Protein AF-A0A1W9GQN9-F1 (afdb_monomer)

Structure (mmCIF, N/CA/C/O backbone):
data_AF-A0A1W9GQN9-F1
#
_entry.id   AF-A0A1W9GQN9-F1
#
loop_
_atom_site.group_PDB
_atom_site.id
_atom_site.type_symbol
_atom_site.label_atom_id
_atom_site.label_alt_id
_atom_site.label_comp_id
_atom_site.label_asym_id
_atom_site.label_entity_id
_atom_site.label_seq_id
_atom_site.pdbx_PDB_ins_code
_atom_site.Cartn_x
_atom_site.Cartn_y
_atom_site.Cartn_z
_atom_site.occupancy
_atom_site.B_iso_or_equiv
_atom_site.auth_seq_id
_atom_site.auth_comp_id
_atom_site.auth_asym_id
_atom_site.auth_atom_id
_atom_site.pdbx_PDB_model_num
ATOM 1 N N . MET A 1 1 ? 18.788 -5.010 -2.400 1.00 39.06 1 MET A N 1
ATOM 2 C CA . MET A 1 1 ? 17.701 -4.147 -2.900 1.00 39.06 1 MET A CA 1
ATOM 3 C C . MET A 1 1 ? 16.673 -4.051 -1.792 1.00 39.06 1 MET A C 1
ATOM 5 O O . MET A 1 1 ? 15.646 -4.694 -1.816 1.00 39.06 1 MET A O 1
ATOM 9 N N . GLU A 1 2 ? 16.981 -3.279 -0.760 1.00 42.75 2 GLU A N 1
ATOM 10 C CA . GLU A 1 2 ? 16.038 -3.010 0.320 1.0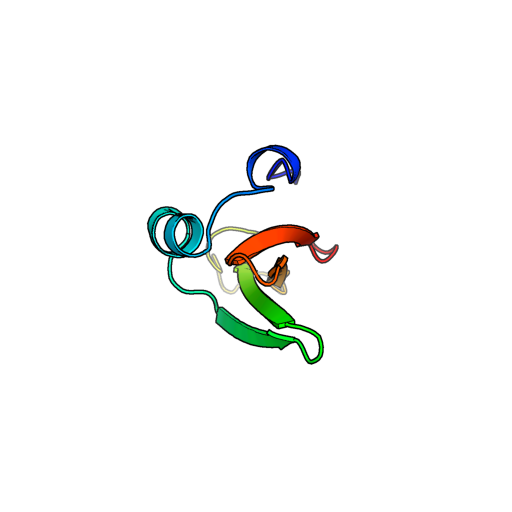0 42.75 2 GLU A CA 1
ATOM 11 C C . GLU A 1 2 ? 15.635 -1.560 0.134 1.00 42.75 2 GLU A C 1
ATOM 13 O O . GLU A 1 2 ? 16.128 -0.659 0.810 1.00 42.75 2 GLU A O 1
ATOM 18 N N . ALA A 1 3 ? 14.774 -1.306 -0.854 1.00 44.41 3 ALA A N 1
ATOM 19 C CA . ALA A 1 3 ? 13.913 -0.144 -0.738 1.00 44.41 3 ALA A CA 1
ATOM 20 C C . ALA A 1 3 ? 13.079 -0.427 0.512 1.00 44.41 3 ALA A C 1
ATOM 22 O O . ALA A 1 3 ? 12.075 -1.132 0.456 1.00 44.41 3 ALA A O 1
ATOM 23 N N . SER A 1 4 ? 13.619 0.007 1.651 1.00 46.72 4 SER A N 1
ATOM 24 C CA . SER A 1 4 ? 13.088 -0.134 2.995 1.00 46.72 4 SER A CA 1
ATOM 25 C C . SER A 1 4 ? 11.831 0.726 3.063 1.00 46.72 4 SER A C 1
ATOM 27 O O . SER A 1 4 ? 11.790 1.801 3.653 1.00 46.72 4 SER A O 1
ATOM 29 N N . LEU A 1 5 ? 10.805 0.290 2.339 1.00 55.56 5 LEU A N 1
ATOM 30 C CA . LEU A 1 5 ? 9.440 0.753 2.447 1.00 55.56 5 LEU A CA 1
ATOM 31 C C . LEU A 1 5 ? 8.979 0.213 3.785 1.00 55.56 5 LEU A C 1
ATOM 33 O O . LEU A 1 5 ? 8.387 -0.856 3.844 1.00 55.56 5 LEU A O 1
ATOM 37 N N . LYS A 1 6 ? 9.388 0.885 4.864 1.00 60.69 6 LYS A N 1
ATOM 38 C CA . LYS A 1 6 ? 9.119 0.478 6.239 1.00 60.69 6 LYS A CA 1
ATOM 39 C C . LYS A 1 6 ? 7.604 0.337 6.384 1.00 60.69 6 LYS A C 1
ATOM 41 O O . LYS A 1 6 ? 6.914 1.357 6.462 1.00 60.69 6 LYS A O 1
ATOM 46 N N . PRO A 1 7 ? 7.069 -0.895 6.416 1.00 62.91 7 PRO A N 1
ATOM 47 C CA . PRO A 1 7 ? 5.627 -1.105 6.382 1.00 62.91 7 PRO A CA 1
ATOM 48 C C . PRO A 1 7 ? 4.957 -0.467 7.604 1.00 62.91 7 PRO A C 1
ATOM 50 O O . PRO A 1 7 ? 3.846 0.035 7.499 1.00 62.91 7 PRO A O 1
ATOM 53 N N . ALA A 1 8 ? 5.688 -0.369 8.719 1.00 64.94 8 ALA A N 1
ATOM 54 C CA . ALA A 1 8 ? 5.262 0.303 9.940 1.00 64.94 8 ALA A CA 1
ATOM 55 C C . ALA A 1 8 ? 5.028 1.822 9.788 1.00 64.94 8 ALA A C 1
ATOM 57 O O . ALA A 1 8 ? 4.167 2.361 10.472 1.00 64.94 8 ALA A O 1
ATOM 58 N N . GLU A 1 9 ? 5.748 2.526 8.904 1.00 68.38 9 GLU A N 1
ATOM 59 C CA . GLU A 1 9 ? 5.532 3.973 8.687 1.00 68.38 9 GLU A CA 1
ATOM 60 C C . GLU A 1 9 ? 4.337 4.250 7.759 1.00 68.38 9 GLU A C 1
ATOM 62 O O . GLU A 1 9 ? 3.737 5.330 7.788 1.00 68.38 9 GLU A O 1
ATOM 67 N N . LEU A 1 10 ? 3.995 3.263 6.929 1.00 75.88 10 LEU A N 1
ATOM 68 C CA . LEU A 1 10 ? 2.873 3.299 5.995 1.00 75.88 10 LEU A CA 1
ATOM 69 C C . LEU A 1 10 ? 1.577 2.769 6.630 1.00 75.88 10 LEU A C 1
ATOM 71 O O . LEU A 1 10 ? 0.488 3.097 6.161 1.00 75.88 10 LEU A O 1
ATOM 75 N N . GLN A 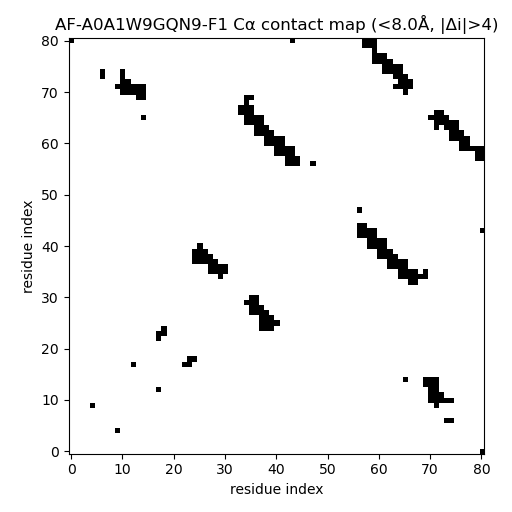1 11 ? 1.679 1.969 7.695 1.00 76.56 11 GLN A N 1
ATOM 76 C CA . GLN A 1 11 ? 0.537 1.416 8.417 1.00 76.56 11 GLN A CA 1
ATOM 77 C C . GLN A 1 11 ? -0.303 2.533 9.051 1.00 76.56 11 GLN A C 1
ATOM 79 O O . GLN A 1 11 ? 0.216 3.501 9.604 1.00 76.56 11 GLN A O 1
ATOM 84 N N . GLY A 1 12 ? -1.624 2.426 8.928 1.00 80.12 12 GLY A N 1
ATOM 85 C CA . GLY A 1 12 ? -2.564 3.439 9.405 1.00 80.12 12 GLY A CA 1
ATOM 86 C C . GLY A 1 12 ? -2.702 4.676 8.511 1.00 80.12 12 GLY A C 1
ATOM 87 O O . GLY A 1 12 ? -3.537 5.525 8.817 1.00 80.12 12 GLY A O 1
ATOM 88 N N . LYS A 1 13 ? -1.939 4.790 7.411 1.00 87.25 13 LYS A N 1
ATOM 89 C CA . LYS A 1 13 ? -2.159 5.832 6.396 1.00 87.25 13 LYS A CA 1
ATOM 90 C C . LYS A 1 13 ? -3.435 5.556 5.609 1.00 87.25 13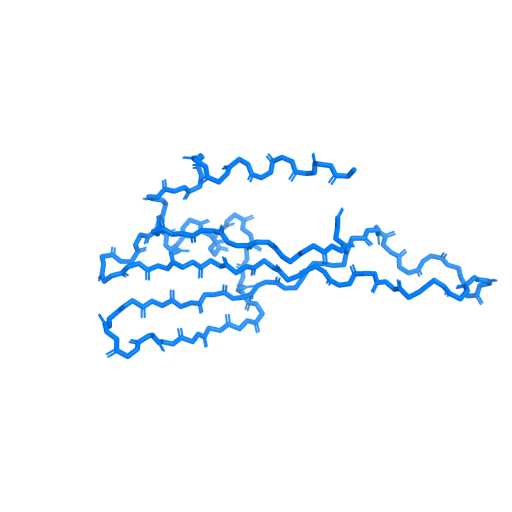 LYS A C 1
ATOM 92 O O . LYS A 1 13 ? -3.759 4.408 5.306 1.00 87.25 13 LYS A O 1
ATOM 97 N N . ASP A 1 14 ? -4.125 6.623 5.247 1.00 89.38 14 ASP A N 1
ATOM 98 C CA . ASP A 1 14 ? -5.359 6.581 4.470 1.00 89.38 14 ASP A CA 1
ATOM 99 C C . ASP A 1 14 ? -5.057 6.412 2.976 1.00 89.38 14 ASP A C 1
ATOM 101 O O . ASP A 1 14 ? -4.006 6.823 2.474 1.00 89.38 14 ASP A O 1
ATOM 105 N N . LYS A 1 15 ? -6.011 5.849 2.231 1.00 86.75 15 LYS A N 1
ATOM 106 C CA . LYS A 1 15 ? -5.926 5.690 0.765 1.00 86.75 15 LYS A CA 1
ATOM 107 C C . LYS A 1 15 ? -5.526 6.979 0.037 1.00 86.75 15 LYS A C 1
ATOM 109 O O . LYS A 1 15 ? -4.678 6.946 -0.854 1.00 86.75 15 LYS A O 1
ATOM 114 N N . ALA A 1 16 ? -6.076 8.119 0.461 1.00 87.62 16 ALA A N 1
ATOM 115 C CA . ALA A 1 16 ? -5.789 9.429 -0.125 1.00 87.62 16 ALA A CA 1
ATOM 116 C C . ALA A 1 16 ? -4.304 9.817 -0.012 1.00 87.62 16 ALA A C 1
ATOM 118 O O . ALA A 1 16 ? -3.748 10.445 -0.917 1.00 87.62 16 ALA A O 1
ATOM 119 N N . TRP A 1 17 ? -3.632 9.409 1.070 1.00 88.25 17 TRP A N 1
ATOM 120 C CA . TRP A 1 17 ? -2.195 9.607 1.218 1.00 88.25 17 TRP A CA 1
ATOM 121 C C . TRP A 1 17 ? -1.424 8.830 0.144 1.00 88.25 17 TRP A C 1
ATOM 123 O O . TRP A 1 17 ? -0.505 9.387 -0.459 1.00 88.25 17 TRP A O 1
ATOM 133 N N . PHE A 1 18 ? -1.816 7.586 -0.153 1.00 85.50 18 PHE A N 1
ATOM 134 C CA . PHE A 1 18 ? -1.179 6.781 -1.201 1.00 85.50 18 PHE A CA 1
ATOM 135 C C . PHE A 1 18 ? -1.440 7.339 -2.597 1.00 85.50 18 PHE A C 1
ATOM 137 O O . PHE A 1 18 ? -0.495 7.453 -3.371 1.00 85.50 18 PHE A O 1
ATOM 144 N N . GLU A 1 19 ? -2.656 7.780 -2.920 1.00 86.06 19 GLU A N 1
ATOM 145 C CA . GLU A 1 19 ? -2.913 8.406 -4.230 1.00 86.06 19 GLU A CA 1
ATOM 146 C C . GLU A 1 19 ? -2.096 9.681 -4.420 1.00 86.06 19 GLU A C 1
ATOM 148 O O . GLU A 1 19 ? -1.547 9.902 -5.498 1.00 86.06 19 GLU A O 1
ATOM 153 N N . LYS A 1 20 ? -1.945 10.491 -3.367 1.00 84.38 20 LYS A N 1
ATOM 154 C CA . LYS A 1 20 ? -1.171 11.735 -3.429 1.00 84.38 20 LYS A CA 1
ATOM 155 C C . LYS A 1 20 ? 0.339 11.503 -3.517 1.00 84.38 20 LYS A C 1
ATOM 157 O O . LYS A 1 20 ? 1.009 12.211 -4.261 1.00 84.38 20 LYS A O 1
ATOM 162 N N . ASN A 1 21 ? 0.886 10.560 -2.747 1.00 83.69 21 ASN A N 1
ATOM 163 C CA . ASN A 1 21 ? 2.337 10.349 -2.673 1.00 83.69 21 ASN A CA 1
ATOM 164 C C . ASN A 1 21 ? 2.847 9.352 -3.724 1.00 83.69 21 ASN A C 1
ATOM 166 O O . ASN A 1 21 ? 3.967 9.489 -4.204 1.00 83.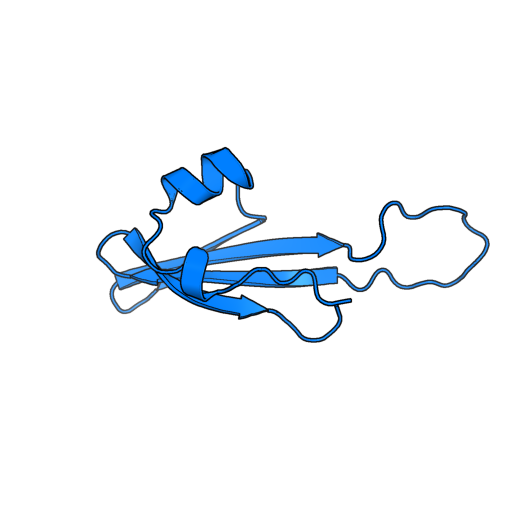69 21 ASN A O 1
ATOM 170 N N . TRP A 1 22 ? 2.062 8.322 -4.049 1.00 81.06 22 TRP A N 1
ATOM 171 C CA . TRP A 1 22 ? 2.466 7.210 -4.922 1.00 81.06 22 TRP A CA 1
ATOM 172 C C . TRP A 1 22 ? 1.717 7.189 -6.258 1.00 81.06 22 TRP A C 1
ATOM 174 O O . TRP A 1 22 ? 2.134 6.475 -7.177 1.00 81.06 22 TRP A O 1
ATOM 184 N N . GLY A 1 23 ? 0.634 7.959 -6.374 1.00 84.06 23 GLY A N 1
ATOM 185 C CA . GLY A 1 23 ? -0.245 7.969 -7.535 1.00 84.06 23 GLY A CA 1
ATOM 186 C C . GLY A 1 23 ? -1.328 6.892 -7.478 1.00 84.06 23 GLY A C 1
ATOM 187 O O . GLY A 1 23 ? -1.469 6.145 -6.502 1.00 84.06 23 GLY A O 1
ATOM 188 N N . ALA A 1 24 ? -2.092 6.807 -8.566 1.00 85.62 24 ALA A N 1
ATOM 189 C CA . ALA A 1 24 ? -3.128 5.798 -8.718 1.00 85.62 24 ALA A CA 1
ATOM 190 C C . ALA A 1 24 ? -2.516 4.381 -8.699 1.00 85.62 24 ALA A C 1
ATOM 192 O O . ALA A 1 24 ? -1.480 4.151 -9.337 1.00 85.62 24 ALA A O 1
ATOM 193 N N . PRO A 1 25 ? -3.129 3.427 -7.981 1.00 86.19 25 PRO A N 1
ATOM 194 C CA . PRO A 1 25 ? -2.708 2.036 -8.033 1.00 86.19 25 PRO A CA 1
ATOM 195 C C . PRO A 1 25 ? -2.959 1.442 -9.414 1.00 86.19 25 PRO A C 1
ATOM 197 O O . PRO A 1 25 ? -3.874 1.842 -10.132 1.00 86.19 25 PRO A O 1
ATOM 200 N N . SER A 1 26 ? -2.169 0.430 -9.754 1.00 86.56 26 SER A N 1
ATOM 201 C CA . SER A 1 26 ? -2.350 -0.354 -10.973 1.00 86.56 26 SER A CA 1
ATOM 202 C C . SER A 1 26 ? -3.643 -1.174 -10.946 1.00 86.56 26 SER A C 1
ATOM 204 O O . SER A 1 26 ? -4.233 -1.417 -11.992 1.00 86.56 26 SER A O 1
ATOM 206 N N . GLY A 1 27 ? -4.105 -1.581 -9.760 1.00 86.38 27 GLY A N 1
ATOM 207 C CA . GLY A 1 27 ? -5.381 -2.273 -9.588 1.00 86.38 27 GLY A CA 1
ATOM 208 C C . GLY A 1 27 ? -5.995 -2.034 -8.213 1.00 86.38 27 GLY A C 1
ATOM 209 O O . GLY A 1 27 ? -5.275 -1.904 -7.223 1.00 86.38 27 GLY A O 1
ATOM 210 N N . LYS A 1 28 ? -7.328 -1.997 -8.147 1.00 90.06 28 LYS A N 1
ATOM 211 C CA . LYS A 1 28 ? -8.108 -1.925 -6.903 1.00 90.06 28 LYS A CA 1
ATOM 212 C C . LYS A 1 28 ? -9.062 -3.118 -6.859 1.00 90.06 28 LYS A C 1
ATOM 214 O O . LYS A 1 28 ? -9.707 -3.423 -7.857 1.00 90.06 28 LYS A O 1
ATOM 219 N N . ALA A 1 29 ? -9.142 -3.793 -5.719 1.00 88.88 29 ALA A N 1
ATOM 220 C CA . ALA A 1 29 ? -10.037 -4.921 -5.496 1.00 88.88 29 ALA A CA 1
ATOM 221 C C . ALA A 1 29 ? -10.696 -4.808 -4.119 1.00 88.88 29 ALA A C 1
ATOM 223 O O . ALA A 1 29 ? -10.015 -4.833 -3.090 1.00 88.88 29 ALA A O 1
ATOM 224 N N . SER A 1 30 ? -12.021 -4.697 -4.085 1.00 87.25 30 SER A N 1
ATOM 225 C CA . SER A 1 30 ? -12.789 -4.673 -2.838 1.00 87.25 30 SER A CA 1
ATOM 226 C C . SER A 1 30 ? -12.730 -6.036 -2.145 1.00 87.25 30 SER A C 1
ATOM 228 O O . SER A 1 30 ? -12.788 -7.080 -2.798 1.00 87.25 30 SER A O 1
ATOM 230 N N . ARG A 1 31 ? -12.602 -6.052 -0.815 1.00 82.25 31 ARG A N 1
ATOM 231 C CA . ARG A 1 31 ? -12.608 -7.300 -0.039 1.00 82.25 31 ARG A CA 1
ATOM 232 C C . ARG A 1 31 ? -14.015 -7.669 0.396 1.00 82.25 31 ARG A C 1
ATOM 234 O O . ARG A 1 31 ? -14.782 -6.818 0.831 1.00 82.25 31 ARG A O 1
ATOM 241 N N . PHE A 1 32 ? -14.305 -8.969 0.370 1.00 69.38 32 PHE A N 1
ATOM 242 C CA . PHE A 1 32 ? -15.618 -9.532 0.705 1.00 69.38 32 PHE A CA 1
ATOM 243 C C . PHE A 1 32 ? -16.047 -9.321 2.176 1.00 69.38 32 PHE A C 1
ATOM 245 O O . PHE A 1 32 ? -17.217 -9.470 2.496 1.00 69.38 32 PHE A O 1
ATOM 252 N N . PHE A 1 33 ? -15.119 -8.933 3.061 1.00 69.00 33 PHE A N 1
ATOM 253 C CA . PHE A 1 33 ? -15.359 -8.644 4.487 1.00 69.00 33 PHE A CA 1
ATOM 254 C C . PHE A 1 33 ? -15.213 -7.152 4.844 1.00 69.00 33 PHE A C 1
ATOM 256 O O . PHE A 1 33 ? -14.992 -6.798 6.001 1.00 69.00 33 PHE A O 1
ATOM 263 N N . GLY A 1 34 ? -15.333 -6.266 3.853 1.00 74.00 34 GLY A N 1
ATOM 264 C CA . GLY A 1 34 ? -15.071 -4.839 4.017 1.00 74.00 34 GLY A CA 1
ATOM 265 C C . GLY A 1 34 ? -13.587 -4.503 3.856 1.00 74.00 34 GLY A C 1
ATOM 266 O O . GLY A 1 34 ? -12.698 -5.316 4.117 1.00 74.00 34 GLY A O 1
ATOM 267 N N . GLY A 1 35 ? -13.325 -3.294 3.366 1.00 85.12 35 GLY A N 1
ATOM 268 C CA . GLY A 1 35 ? -11.987 -2.831 3.012 1.00 85.12 35 GLY A CA 1
ATOM 269 C C . GLY A 1 35 ? -11.613 -3.069 1.550 1.00 85.12 35 GLY A C 1
ATOM 270 O O . GLY A 1 35 ? -12.402 -3.542 0.727 1.00 85.12 35 GLY A O 1
ATOM 271 N N . GLU A 1 36 ? -10.383 -2.699 1.207 1.00 89.75 36 GLU A N 1
ATOM 272 C CA . GLU A 1 36 ? -9.930 -2.617 -0.181 1.00 89.75 36 GLU A CA 1
ATOM 273 C C . GLU A 1 36 ? -8.477 -3.073 -0.323 1.00 89.75 36 GLU A C 1
ATOM 275 O O . GLU A 1 36 ? -7.646 -2.888 0.564 1.00 89.75 36 GLU A O 1
ATOM 280 N N . THR A 1 37 ? -8.159 -3.703 -1.444 1.00 90.00 37 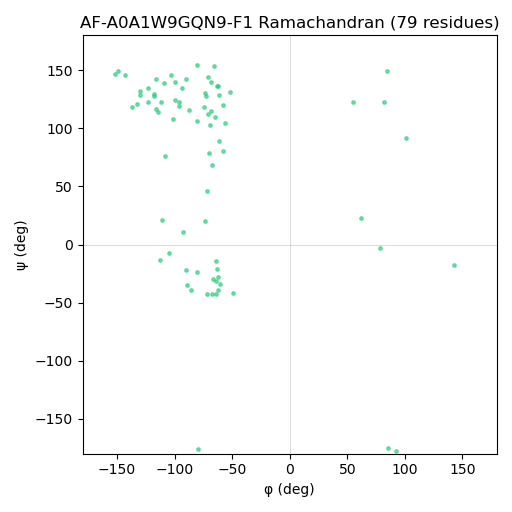THR A N 1
ATOM 281 C CA . THR A 1 37 ? -6.808 -4.130 -1.804 1.00 90.00 37 THR A CA 1
ATOM 282 C C . THR A 1 37 ? -6.344 -3.298 -2.973 1.00 90.00 37 THR A C 1
ATOM 284 O O . THR A 1 37 ? -6.999 -3.304 -4.012 1.00 90.00 37 THR A O 1
ATOM 287 N N . TRP A 1 38 ? -5.228 -2.597 -2.834 1.00 90.62 38 TRP A N 1
ATOM 288 C CA . TRP A 1 38 ? -4.613 -1.896 -3.953 1.00 90.62 38 TRP A CA 1
ATOM 289 C C . TRP A 1 38 ? -3.336 -2.602 -4.356 1.00 90.62 38 TRP A C 1
ATOM 291 O O . TRP A 1 38 ? -2.564 -3.033 -3.508 1.00 90.62 38 TRP A O 1
ATOM 301 N N . THR A 1 39 ? -3.114 -2.706 -5.655 1.00 87.69 39 THR A N 1
ATOM 302 C CA . THR A 1 39 ? -1.932 -3.337 -6.228 1.00 87.69 39 THR A CA 1
ATOM 303 C C . THR A 1 39 ? -1.171 -2.299 -7.031 1.00 87.69 39 THR A C 1
ATOM 305 O O . THR A 1 39 ? -1.757 -1.615 -7.869 1.00 87.69 39 THR A O 1
ATOM 308 N N . TYR A 1 40 ? 0.125 -2.175 -6.781 1.00 82.69 40 TYR A N 1
ATOM 309 C CA . TYR A 1 40 ? 1.043 -1.356 -7.557 1.00 82.69 40 TYR A CA 1
ATOM 310 C C . TYR A 1 40 ? 2.096 -2.261 -8.175 1.00 82.69 40 TYR A C 1
ATOM 312 O O . TYR A 1 40 ? 2.765 -3.005 -7.461 1.00 82.69 40 TYR A O 1
ATOM 320 N N . TYR A 1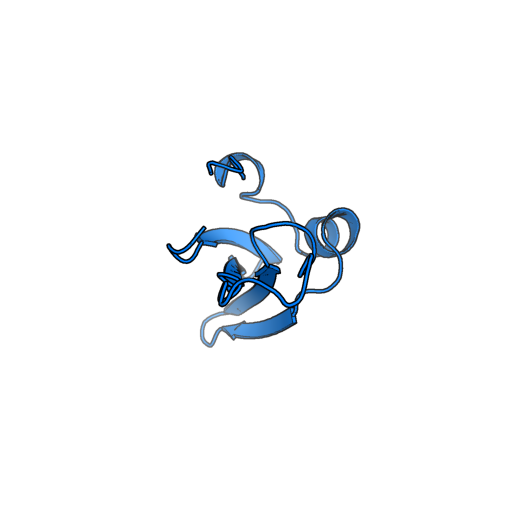 41 ? 2.283 -2.148 -9.483 1.00 77.94 41 TYR A N 1
ATOM 321 C CA . TYR A 1 41 ? 3.412 -2.762 -10.167 1.00 77.94 41 TYR A CA 1
ATOM 322 C C . TYR A 1 41 ? 4.520 -1.720 -10.321 1.00 77.94 41 TYR A C 1
ATOM 324 O O . TYR A 1 41 ? 4.314 -0.622 -10.853 1.00 77.94 41 TYR A O 1
ATOM 332 N N . ARG A 1 42 ? 5.701 -2.028 -9.791 1.00 69.69 42 ARG A N 1
ATOM 333 C CA . ARG A 1 42 ? 6.914 -1.221 -9.948 1.00 69.69 42 ARG A CA 1
ATOM 334 C C . ARG A 1 42 ? 7.983 -2.111 -10.562 1.00 69.69 42 ARG A C 1
ATOM 336 O O . ARG A 1 42 ? 8.315 -3.146 -10.003 1.00 69.69 42 ARG A O 1
ATOM 343 N N . ILE A 1 43 ? 8.531 -1.711 -11.704 1.00 57.91 43 ILE A N 1
ATOM 344 C CA . ILE A 1 43 ? 9.686 -2.397 -12.286 1.00 57.91 43 ILE A CA 1
ATOM 345 C C . ILE A 1 43 ? 10.896 -2.070 -11.404 1.00 57.91 43 ILE A C 1
ATOM 347 O O . ILE A 1 43 ? 11.311 -0.907 -11.346 1.00 57.91 43 ILE A O 1
ATOM 351 N N . ALA A 1 44 ? 11.452 -3.059 -10.697 1.00 55.12 44 ALA A N 1
ATOM 352 C CA . ALA A 1 44 ? 12.754 -2.871 -10.067 1.00 55.12 44 ALA A CA 1
ATOM 353 C C . ALA A 1 44 ? 13.843 -2.881 -11.125 1.00 55.12 44 ALA A C 1
ATOM 355 O O . ALA A 1 44 ? 13.959 -3.813 -11.915 1.00 55.12 44 ALA A O 1
ATOM 356 N N . GLY A 1 45 ? 14.672 -1.845 -11.100 1.00 46.16 45 GLY A N 1
ATOM 357 C CA . GLY A 1 45 ? 15.688 -1.618 -12.118 1.00 46.16 45 GLY A CA 1
ATOM 358 C C . GLY A 1 45 ? 15.193 -0.556 -13.083 1.00 46.16 45 GLY A C 1
ATOM 359 O O . GLY A 1 45 ? 14.474 -0.833 -14.038 1.00 46.16 45 GLY A O 1
ATOM 360 N N . GLY A 1 46 ? 15.535 0.694 -12.775 1.00 43.12 46 GLY A N 1
ATOM 361 C CA . GLY A 1 46 ? 15.141 1.846 -13.567 1.00 43.12 46 GLY A CA 1
ATOM 362 C C . GLY A 1 46 ? 15.493 1.667 -15.040 1.00 43.12 46 GLY A C 1
ATOM 363 O O . GLY A 1 46 ? 16.630 1.351 -15.351 1.00 43.12 46 GLY A O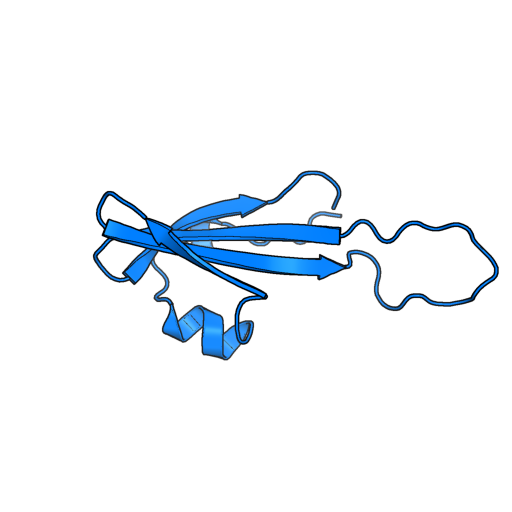 1
ATOM 364 N N . LYS A 1 47 ? 14.503 1.944 -15.899 1.00 45.09 47 LYS A N 1
ATOM 365 C CA . LYS A 1 47 ? 14.557 1.953 -17.367 1.00 45.09 47 LYS A CA 1
ATOM 366 C C . LYS A 1 47 ? 15.066 0.636 -17.962 1.00 45.09 47 LYS A C 1
ATOM 368 O O . LYS A 1 47 ? 16.193 0.223 -17.743 1.00 45.09 47 LYS A O 1
ATOM 373 N N . SER A 1 48 ? 14.244 0.034 -18.820 1.00 47.00 48 SER A N 1
ATOM 374 C CA . SER A 1 48 ? 14.670 -0.969 -19.799 1.00 47.00 48 SER A CA 1
ATOM 375 C C . SER A 1 48 ? 15.749 -0.346 -20.700 1.00 47.00 48 SER A C 1
ATOM 377 O O . SER A 1 48 ? 15.463 0.229 -21.747 1.00 47.00 48 SER A O 1
ATOM 379 N N . GLY A 1 49 ? 16.980 -0.312 -20.201 1.00 48.59 49 GLY A N 1
ATOM 380 C CA . GLY A 1 49 ? 18.114 0.400 -20.750 1.00 48.59 49 GLY A CA 1
ATOM 381 C C . GLY A 1 49 ? 18.996 -0.584 -21.487 1.00 48.59 49 GLY A C 1
ATOM 382 O O . GLY A 1 49 ? 19.708 -1.360 -20.864 1.00 48.59 49 GLY A O 1
ATOM 383 N N . LEU A 1 50 ? 18.946 -0.459 -22.811 1.00 49.28 50 LEU A N 1
ATOM 384 C CA . LEU A 1 50 ? 19.723 -1.131 -23.852 1.00 49.28 50 LEU A CA 1
ATOM 385 C C . LEU A 1 50 ? 19.238 -2.543 -24.257 1.00 49.28 50 LEU A C 1
ATOM 387 O O . LEU A 1 50 ? 19.214 -3.460 -23.441 1.00 49.28 50 LEU A O 1
ATOM 391 N N . PRO A 1 51 ? 18.922 -2.749 -25.555 1.00 52.62 51 PRO A N 1
ATOM 392 C CA . PRO A 1 51 ? 18.352 -3.984 -26.114 1.00 52.62 51 PRO A CA 1
ATOM 393 C C . PRO A 1 51 ? 19.364 -5.143 -26.227 1.00 52.62 51 PRO A C 1
ATOM 395 O O . PRO A 1 51 ? 19.176 -6.057 -27.022 1.00 52.62 51 PRO A O 1
ATOM 398 N N . LEU A 1 52 ? 20.464 -5.097 -25.470 1.00 54.06 52 LEU A N 1
ATOM 399 C CA . LEU A 1 52 ? 21.610 -6.002 -25.613 1.00 54.06 52 LEU A CA 1
ATOM 400 C C . LEU A 1 52 ? 21.692 -7.079 -24.525 1.00 54.06 52 LEU A C 1
ATOM 402 O O . LEU A 1 52 ? 22.499 -7.995 -24.650 1.00 54.06 52 LEU A O 1
ATOM 406 N N . PHE A 1 53 ? 20.851 -7.019 -23.491 1.00 49.84 53 PHE A N 1
ATOM 407 C CA . PHE A 1 53 ? 20.823 -8.030 -22.436 1.00 49.84 53 PHE A CA 1
ATOM 408 C C . PHE A 1 53 ? 19.399 -8.519 -22.201 1.00 49.84 53 PHE A C 1
ATOM 410 O O . PHE A 1 53 ? 18.471 -7.730 -22.056 1.00 49.84 53 PHE A O 1
ATOM 417 N N . ASN A 1 54 ? 19.244 -9.843 -22.151 1.00 50.00 54 ASN A N 1
ATOM 418 C CA . ASN A 1 54 ? 17.996 -10.585 -21.956 1.00 50.00 54 ASN A CA 1
ATOM 419 C C . ASN A 1 54 ? 17.476 -10.451 -20.503 1.00 50.00 54 ASN A C 1
ATOM 421 O O . ASN A 1 54 ? 17.170 -11.436 -19.832 1.00 50.00 54 ASN A O 1
ATOM 425 N N . PHE A 1 55 ? 17.464 -9.228 -19.972 1.00 52.22 55 PHE A N 1
ATOM 426 C CA . PHE A 1 55 ? 17.073 -8.923 -18.607 1.00 52.22 55 PHE A CA 1
ATOM 427 C C . PHE A 1 55 ? 15.548 -8.881 -18.554 1.00 52.22 55 PHE A C 1
ATOM 429 O O . PHE A 1 55 ? 14.926 -7.950 -19.063 1.00 52.22 55 PHE A O 1
ATOM 436 N N . LYS A 1 56 ? 14.926 -9.909 -17.971 1.00 55.59 56 LYS A N 1
ATOM 437 C CA . LYS A 1 56 ? 13.505 -9.831 -17.633 1.00 55.59 56 LYS A CA 1
ATOM 438 C C . LYS A 1 56 ? 13.378 -8.812 -16.500 1.00 55.59 56 LYS A C 1
ATOM 440 O O . LYS A 1 56 ? 13.949 -9.068 -15.440 1.00 55.59 56 LYS A O 1
ATOM 445 N N . PRO A 1 57 ? 12.705 -7.663 -16.695 1.00 54.56 57 PRO A N 1
ATOM 446 C CA . PRO A 1 57 ? 12.462 -6.751 -15.590 1.00 54.56 57 PRO A CA 1
ATOM 447 C C . PRO A 1 57 ? 11.702 -7.531 -14.518 1.00 54.56 57 PRO A C 1
ATOM 449 O O . PRO A 1 57 ? 10.633 -8.074 -14.795 1.00 54.56 57 PRO A O 1
ATOM 452 N N . ASN A 1 58 ? 12.273 -7.637 -13.319 1.00 60.41 58 ASN A N 1
ATOM 453 C CA . ASN A 1 58 ? 11.534 -8.187 -12.197 1.00 60.41 58 ASN A CA 1
ATOM 454 C C . ASN A 1 58 ? 10.457 -7.156 -11.846 1.00 60.41 58 ASN A C 1
ATOM 456 O O . ASN A 1 58 ? 10.739 -6.078 -11.316 1.00 60.41 58 ASN A O 1
ATOM 460 N N . GLU A 1 59 ? 9.227 -7.440 -12.259 1.00 65.50 59 GLU A N 1
ATOM 461 C CA . GLU A 1 59 ? 8.077 -6.632 -11.900 1.00 65.50 59 GLU A CA 1
ATOM 462 C C . GLU A 1 59 ? 7.735 -6.919 -10.441 1.00 65.50 59 GLU A C 1
ATOM 464 O O . GLU A 1 59 ? 7.429 -8.049 -10.061 1.00 65.50 59 GLU A O 1
ATOM 469 N N . CYS A 1 60 ? 7.819 -5.892 -9.606 1.00 74.19 60 CYS A N 1
ATOM 470 C CA . CYS A 1 60 ? 7.544 -6.021 -8.191 1.00 74.19 60 CYS A CA 1
ATOM 471 C C . CYS A 1 60 ? 6.117 -5.602 -7.924 1.00 74.19 60 CYS A C 1
ATOM 473 O O . CYS A 1 60 ? 5.717 -4.459 -8.167 1.00 74.19 60 CYS A O 1
ATOM 475 N N . GLN A 1 61 ? 5.354 -6.557 -7.413 1.00 79.69 61 GLN A N 1
ATOM 476 C CA . GLN A 1 61 ? 3.994 -6.330 -6.983 1.00 79.69 61 GLN A CA 1
ATOM 477 C C . GLN A 1 61 ? 3.995 -5.864 -5.528 1.00 79.69 61 GLN A C 1
ATOM 479 O O . GLN A 1 61 ? 4.365 -6.604 -4.613 1.00 79.69 61 GLN A O 1
ATOM 484 N N . ILE A 1 62 ? 3.538 -4.637 -5.316 1.00 83.06 62 ILE A N 1
ATOM 485 C CA . ILE A 1 62 ? 3.247 -4.084 -3.999 1.00 83.06 62 ILE A CA 1
ATOM 486 C C . ILE A 1 62 ? 1.744 -4.193 -3.787 1.00 83.06 62 ILE A C 1
ATOM 488 O O . ILE A 1 62 ? 0.959 -3.683 -4.583 1.00 83.06 62 ILE A O 1
ATOM 492 N N . THR A 1 63 ? 1.338 -4.845 -2.707 1.00 86.75 63 THR A N 1
ATOM 493 C CA . THR A 1 63 ? -0.070 -5.017 -2.353 1.00 86.75 63 THR A CA 1
ATOM 494 C C . THR A 1 63 ? -0.357 -4.264 -1.064 1.00 86.75 63 THR A C 1
ATOM 496 O O . THR A 1 63 ? 0.136 -4.624 0.000 1.00 86.75 63 THR A O 1
ATOM 499 N N . LEU A 1 64 ? -1.178 -3.225 -1.147 1.00 87.81 64 LEU A N 1
ATOM 500 C CA . LEU A 1 64 ? -1.685 -2.483 -0.004 1.00 87.81 64 LEU A CA 1
ATOM 501 C C . LEU A 1 64 ? -3.031 -3.049 0.413 1.00 87.81 64 LEU A C 1
ATOM 503 O O . LEU A 1 64 ? -3.917 -3.283 -0.415 1.00 87.81 64 LEU A O 1
ATOM 507 N N . LYS A 1 65 ? -3.211 -3.245 1.709 1.00 89.31 65 LYS A N 1
ATOM 508 C CA . LYS A 1 65 ? -4.458 -3.718 2.276 1.00 89.31 65 LYS A CA 1
ATOM 509 C C . LYS A 1 65 ? -5.043 -2.655 3.179 1.00 89.31 65 LYS A C 1
ATOM 511 O O . LYS A 1 65 ? -4.456 -2.332 4.198 1.00 89.31 65 LYS A O 1
ATOM 516 N N . PHE A 1 66 ? -6.211 -2.158 2.798 1.00 90.00 66 PHE A N 1
ATOM 517 C CA . PHE A 1 66 ? -6.996 -1.217 3.576 1.00 90.00 66 PHE A CA 1
ATOM 518 C C . PHE A 1 66 ? -8.114 -1.934 4.323 1.00 90.00 66 PHE A C 1
ATOM 520 O O . PHE A 1 66 ? -8.744 -2.845 3.772 1.00 90.00 66 PHE A O 1
ATOM 527 N N . ASP A 1 67 ? -8.350 -1.520 5.558 1.00 88.44 67 ASP A N 1
ATOM 528 C CA . ASP A 1 67 ? -9.485 -1.953 6.362 1.00 88.44 67 ASP A CA 1
ATOM 529 C C . ASP A 1 67 ? -10.775 -1.204 5.979 1.00 88.44 67 ASP A C 1
ATOM 531 O O . ASP A 1 67 ? -10.825 -0.421 5.023 1.00 88.44 67 ASP A O 1
AT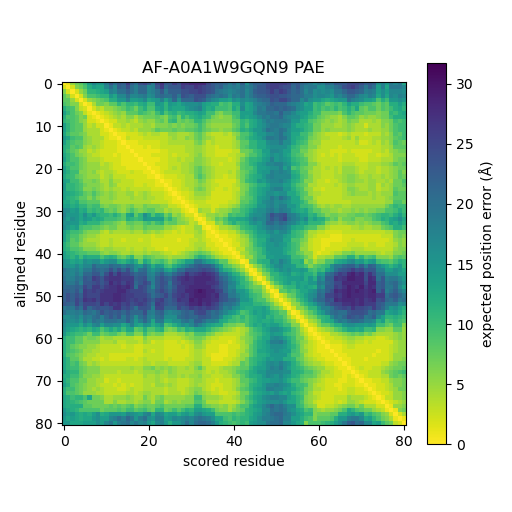OM 535 N N . LYS A 1 68 ? -11.850 -1.481 6.722 1.00 87.31 68 LYS A N 1
ATOM 536 C CA . LYS A 1 68 ? -13.155 -0.823 6.573 1.00 87.31 68 LYS A CA 1
ATOM 537 C C . LYS A 1 68 ? -13.124 0.682 6.872 1.00 87.31 68 LYS A C 1
ATOM 539 O O . LYS A 1 68 ? -14.023 1.387 6.434 1.00 87.31 68 LYS A O 1
ATOM 544 N N . ASP A 1 69 ? -12.121 1.150 7.612 1.00 87.62 69 ASP A N 1
ATOM 545 C CA . ASP A 1 69 ? -11.922 2.556 7.970 1.00 87.62 69 ASP A CA 1
ATOM 546 C C . ASP A 1 69 ? -11.011 3.262 6.947 1.00 87.62 69 ASP A C 1
ATOM 548 O O . ASP A 1 69 ? -10.560 4.383 7.172 1.00 87.62 69 ASP A O 1
ATOM 552 N N . GLU A 1 70 ? -10.746 2.596 5.815 1.00 86.12 70 GLU A N 1
ATOM 553 C CA . GLU A 1 70 ? -9.929 3.067 4.696 1.00 86.12 70 GLU A CA 1
ATOM 554 C C . GLU A 1 70 ? -8.464 3.342 5.051 1.00 86.12 70 GLU A C 1
ATOM 556 O O . GLU A 1 70 ? -7.757 4.061 4.335 1.00 86.12 70 GLU A O 1
ATOM 561 N N . LYS A 1 71 ? -7.984 2.716 6.126 1.00 88.69 71 LYS A N 1
ATOM 562 C CA . LYS A 1 71 ? -6.612 2.818 6.616 1.00 88.69 71 LYS A CA 1
ATOM 563 C C . LYS A 1 71 ? -5.824 1.582 6.251 1.00 88.69 71 LYS A C 1
ATOM 565 O O . LYS A 1 71 ? -6.356 0.475 6.205 1.00 88.69 71 LYS A O 1
ATOM 570 N N . LEU A 1 72 ? -4.535 1.763 5.984 1.00 87.12 72 LEU A N 1
ATOM 571 C CA . LEU A 1 72 ? -3.654 0.653 5.664 1.00 87.12 72 LEU A CA 1
ATOM 572 C C . LEU A 1 72 ? -3.526 -0.273 6.878 1.00 87.12 72 LEU A C 1
ATOM 574 O O . LEU A 1 72 ? -2.888 0.073 7.871 1.00 87.12 72 LEU A O 1
ATOM 578 N N . SER A 1 73 ? -4.113 -1.458 6.773 1.00 87.00 73 SER A N 1
ATOM 579 C CA . SER A 1 73 ? -4.021 -2.516 7.768 1.00 87.00 73 SER A CA 1
ATOM 580 C C . SER A 1 73 ? -2.776 -3.370 7.563 1.00 87.00 73 SER A C 1
ATOM 582 O O . SER A 1 73 ? -2.143 -3.777 8.534 1.00 87.00 73 SER A O 1
ATOM 584 N N . ASP A 1 74 ? -2.432 -3.653 6.304 1.00 85.00 74 ASP A N 1
ATOM 585 C CA . ASP A 1 74 ? -1.374 -4.596 5.943 1.00 85.00 74 ASP A CA 1
ATOM 586 C C . ASP A 1 74 ? -0.694 -4.195 4.624 1.00 85.00 74 ASP A C 1
ATOM 588 O O . ASP A 1 74 ? -1.300 -3.581 3.740 1.00 85.00 74 ASP A O 1
ATOM 592 N N . TYR A 1 75 ? 0.589 -4.523 4.508 1.00 82.56 75 TYR A N 1
ATOM 593 C CA . TYR A 1 75 ? 1.442 -4.181 3.376 1.00 82.56 75 TYR A CA 1
ATOM 594 C C . TYR A 1 75 ? 2.201 -5.431 2.942 1.00 82.56 75 TYR A C 1
ATOM 596 O O . TYR A 1 75 ? 2.946 -6.015 3.726 1.00 82.56 75 TYR A O 1
ATOM 604 N N . GLY A 1 76 ? 2.020 -5.835 1.690 1.00 77.62 76 GLY A N 1
ATOM 605 C CA . GLY A 1 76 ? 2.674 -6.994 1.102 1.00 77.62 76 GLY A CA 1
ATOM 606 C C . GLY A 1 76 ? 3.592 -6.592 -0.039 1.00 77.62 76 GLY A C 1
ATOM 607 O O . GLY A 1 76 ? 3.264 -5.722 -0.847 1.00 77.62 76 GLY A O 1
ATOM 608 N N . TYR A 1 77 ? 4.722 -7.277 -0.134 1.00 74.12 77 TYR A N 1
ATOM 609 C CA . TYR A 1 77 ? 5.670 -7.117 -1.221 1.00 74.12 77 TYR A CA 1
ATOM 610 C C . TYR A 1 77 ? 6.029 -8.479 -1.791 1.00 74.12 77 TYR A C 1
ATOM 612 O O . TYR A 1 77 ? 6.377 -9.384 -1.033 1.00 74.12 77 TYR A O 1
ATOM 620 N N . SER A 1 78 ? 5.917 -8.640 -3.108 1.00 68.25 78 SER A N 1
ATOM 621 C CA . SER A 1 78 ? 6.340 -9.881 -3.752 1.00 68.25 78 SER A CA 1
ATOM 622 C C . SER A 1 78 ? 7.866 -9.954 -3.799 1.00 68.25 78 SER A C 1
ATOM 624 O O . SER A 1 78 ? 8.522 -9.014 -4.246 1.00 68.25 78 SER A O 1
ATOM 626 N N . SER A 1 79 ? 8.423 -11.083 -3.357 1.00 48.62 79 SER A N 1
ATOM 627 C CA . SER A 1 79 ? 9.844 -11.406 -3.492 1.00 48.62 79 SER A CA 1
ATOM 628 C C . SER A 1 79 ? 10.227 -11.470 -4.976 1.00 48.62 79 SER A C 1
ATOM 630 O O . SER A 1 79 ? 9.545 -12.116 -5.771 1.00 48.62 79 SER A O 1
ATOM 632 N N . GLY A 1 80 ? 11.285 -10.754 -5.362 1.00 51.44 80 GLY A N 1
ATOM 633 C CA . GLY A 1 80 ? 11.678 -10.545 -6.768 1.00 51.44 80 GLY A CA 1
ATOM 634 C C . GLY A 1 80 ? 12.213 -9.135 -7.036 1.00 51.44 80 GLY A C 1
ATOM 635 O O . GLY A 1 80 ? 12.935 -8.910 -8.004 1.00 51.44 80 GLY A O 1
ATOM 636 N N . CYS A 1 81 ? 11.918 -8.221 -6.120 1.00 53.56 81 CYS A N 1
ATOM 637 C CA . CYS A 1 81 ? 12.791 -7.118 -5.751 1.00 53.56 81 CYS A CA 1
ATOM 638 C C . CYS A 1 81 ? 13.701 -7.540 -4.582 1.00 53.56 81 CYS A C 1
ATOM 640 O O . CYS A 1 81 ? 14.751 -6.889 -4.424 1.00 53.56 81 CYS A O 1
#

pLDDT: mean 72.5, std 16.2, range [39.06, 90.62]

Mean predicted aligned error: 9.89 Å

Sequence (81 aa):
MEASLKPAELQGKDKAWFEKNWGAPSGKASRFFGGETWTYYRIAGGKSGLPLFNFKPNECQITLKFDKDEKLSDYGYSSGC

Radius of gyration: 14.44 Å; Cα contacts (8 Å, |Δi|>4): 130; chains: 1; bounding box: 37×23×36 Å

Foldseek 3Di:
DCPVPPVVVQFFDAPVVCCVPVNAAPDKDADPQAWIKGKHWDFPDPDPPDPPDPDDRQTKIWIFTAGNVRTGHDIDIDPSD

Solvent-accessible surface area (backbone atoms only — not comparable to full-atom values): 4869 Å² total; per-residue (Å²): 116,76,82,75,72,53,56,77,80,51,45,66,43,43,59,68,56,45,40,72,76,72,38,78,60,76,41,78,44,78,41,97,86,56,24,36,34,35,32,35,77,43,65,52,69,83,67,99,74,65,100,84,60,97,71,75,68,36,67,22,46,36,37,40,29,27,36,76,85,45,23,26,72,46,74,46,72,48,89,67,82

Secondary structure 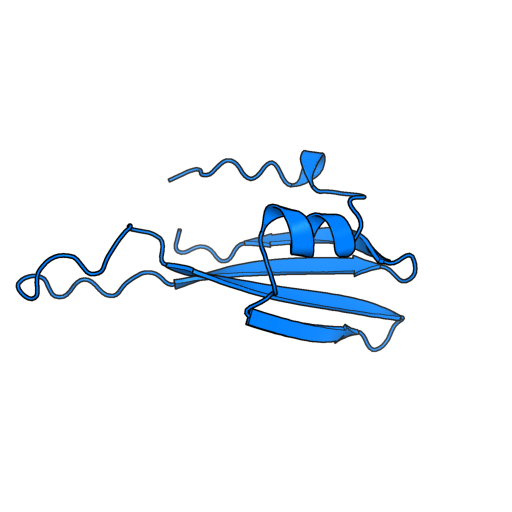(DSSP, 8-state):
------HHHHTT-BHHHHHHHH-S-SEEEE-TTS-EEEEEEEEESSS---TTS----EEEEEEEEE-TTSBEEEEEE-TT-

Nearest PDB structures (foldseek):
  3s9j-assembly1_A  TM=6.558E-01  e=7.791E+00  Phocaeicola vulgatus ATCC 8482
  7ok9-assembly9_I  TM=5.216E-01  e=5.117E+00  Staphylococcus aureus subsp. aureus COL
  6fin-assembly1_A  TM=3.873E-01  e=7.337E+00  Homo sapiens
  7ok9-assembly2_B  TM=4.212E-01  e=5.434E+00  Staphylococcus aureus subsp. aureus COL
  7ok9-assembly5_E  TM=4.210E-01  e=6.909E+00  Staphylococcus aureus subsp. aureus COL